Protein AF-A0A1Y4V6P2-F1 (afdb_monomer)

Radius of gyration: 15.06 Å; Cα contacts (8 Å, |Δi|>4): 111; chains: 1; bounding box: 36×37×36 Å

Foldseek 3Di:
DCLVQEDDPLLLVVVLVCLVVDPVNVPPPVLVVVLVLLVCCLVVPVVSLVVVLVVLLPDPDDLVRLLVVLVSLVCSQPRVPDRDPSSLVSSVSSVVSDPHDPVVNCVVPVPCVVSVDDDPDPDPPRRDNPDRYDRRDSDD

Structure (mmCIF, N/CA/C/O backbone):
data_AF-A0A1Y4V6P2-F1
#
_entry.id   AF-A0A1Y4V6P2-F1
#
loop_
_atom_site.group_PDB
_atom_site.id
_atom_site.type_symbol
_atom_site.label_atom_id
_atom_site.label_alt_id
_atom_site.label_comp_id
_atom_site.label_asym_id
_atom_site.label_entity_id
_atom_site.label_seq_id
_atom_site.pdbx_PDB_ins_code
_atom_site.Cartn_x
_atom_site.Cartn_y
_atom_site.Cartn_z
_atom_site.occupancy
_atom_site.B_iso_or_equiv
_atom_site.auth_seq_id
_atom_site.auth_comp_id
_atom_site.auth_asym_id
_atom_site.auth_atom_id
_atom_site.pdbx_PDB_model_num
ATOM 1 N N . MET A 1 1 ? -0.288 -5.057 -5.205 1.00 60.62 1 MET A N 1
ATOM 2 C CA . MET A 1 1 ? -1.494 -5.650 -4.569 1.00 60.62 1 MET A CA 1
ATOM 3 C C . MET A 1 1 ? -2.463 -6.144 -5.613 1.00 60.62 1 MET A C 1
ATOM 5 O O . MET A 1 1 ? -2.717 -7.326 -5.636 1.00 60.62 1 MET A O 1
ATOM 9 N N . ALA A 1 2 ? -3.124 -5.264 -6.362 1.00 58.91 2 ALA A N 1
ATOM 10 C CA . ALA A 1 2 ? -4.175 -5.682 -7.295 1.00 58.91 2 ALA A CA 1
ATOM 11 C C . ALA A 1 2 ? -4.143 -4.823 -8.563 1.00 58.91 2 ALA A C 1
ATOM 13 O O . ALA A 1 2 ? -5.106 -4.717 -9.310 1.00 58.91 2 ALA A O 1
ATOM 14 N N . CYS A 1 3 ? -3.058 -4.084 -8.778 1.00 58.78 3 CYS A N 1
ATOM 15 C CA . CYS A 1 3 ? -3.079 -3.017 -9.761 1.00 58.78 3 CYS A CA 1
ATOM 16 C C . CYS A 1 3 ? -3.016 -3.528 -11.213 1.00 58.78 3 CYS A C 1
ATOM 18 O O . CYS A 1 3 ? -3.349 -2.802 -12.149 1.00 58.78 3 CYS A O 1
ATOM 20 N N . ASP A 1 4 ? -2.616 -4.780 -11.383 1.00 59.78 4 ASP A N 1
ATOM 21 C CA . ASP A 1 4 ? -2.528 -5.541 -12.627 1.00 59.78 4 ASP A CA 1
ATOM 22 C C . ASP A 1 4 ? -3.765 -6.426 -12.888 1.00 59.78 4 ASP A C 1
ATOM 24 O O . ASP A 1 4 ? -3.885 -7.024 -13.959 1.00 59.78 4 ASP A O 1
ATOM 28 N N . GLY A 1 5 ? -4.722 -6.467 -11.952 1.00 62.72 5 GLY A N 1
ATOM 29 C CA . GLY A 1 5 ? -5.919 -7.302 -12.056 1.00 62.72 5 GLY A CA 1
ATOM 30 C C . GLY A 1 5 ? -5.776 -8.709 -11.466 1.00 62.72 5 GLY A C 1
ATOM 31 O O . GLY A 1 5 ? -6.720 -9.493 -11.595 1.00 62.72 5 GLY A O 1
ATOM 32 N N . ASP A 1 6 ? -4.654 -9.022 -10.812 1.00 69.25 6 ASP A N 1
ATOM 33 C CA . ASP A 1 6 ? -4.428 -10.277 -10.092 1.00 69.25 6 ASP A CA 1
ATOM 34 C C . ASP A 1 6 ? -3.959 -9.995 -8.654 1.00 69.25 6 ASP A C 1
ATOM 36 O O . ASP A 1 6 ? -3.482 -8.908 -8.349 1.00 69.25 6 ASP A O 1
ATOM 40 N N . ILE A 1 7 ? -4.152 -10.949 -7.742 1.00 76.00 7 ILE A N 1
ATOM 41 C CA . ILE A 1 7 ? -3.566 -10.898 -6.394 1.00 76.00 7 ILE A CA 1
ATOM 42 C C . ILE A 1 7 ? -2.702 -12.142 -6.252 1.00 76.00 7 ILE A C 1
ATOM 44 O O . ILE A 1 7 ? -3.206 -13.264 -6.119 1.00 76.00 7 ILE A O 1
ATOM 48 N N . ALA A 1 8 ? -1.388 -11.955 -6.271 1.00 77.94 8 ALA A N 1
ATOM 49 C CA . ALA A 1 8 ? -0.443 -13.052 -6.251 1.00 77.94 8 ALA A CA 1
ATOM 50 C C . ALA A 1 8 ? -0.447 -13.766 -4.881 1.00 77.94 8 ALA A C 1
ATOM 52 O O . ALA A 1 8 ? -0.531 -13.131 -3.825 1.00 77.94 8 ALA A O 1
ATOM 53 N N . PRO A 1 9 ? -0.246 -15.098 -4.838 1.00 79.94 9 PRO A N 1
ATOM 54 C CA . PRO A 1 9 ? -0.171 -15.841 -3.576 1.00 79.94 9 PRO A CA 1
ATOM 55 C C . PRO A 1 9 ? 0.890 -15.316 -2.597 1.00 79.94 9 PRO A C 1
ATOM 57 O O . PRO A 1 9 ? 0.693 -15.376 -1.385 1.00 79.94 9 PRO A O 1
ATOM 60 N N . LYS A 1 10 ? 2.003 -14.776 -3.114 1.00 82.06 10 LYS A N 1
ATOM 61 C CA . LYS A 1 10 ? 3.067 -14.184 -2.291 1.00 82.06 10 LYS A CA 1
ATOM 62 C C . LYS A 1 10 ? 2.615 -12.899 -1.593 1.00 82.06 10 LYS A C 1
ATOM 64 O O . LYS A 1 10 ? 2.999 -12.671 -0.451 1.00 82.06 10 LYS A O 1
ATOM 69 N N . GLU A 1 11 ? 1.773 -12.094 -2.237 1.00 80.12 11 GLU A N 1
ATOM 70 C CA . GLU A 1 11 ? 1.189 -10.888 -1.636 1.00 80.12 11 GLU A CA 1
ATOM 71 C C . GLU A 1 11 ? 0.256 -11.253 -0.482 1.00 80.12 11 GLU A C 1
ATOM 73 O O . GLU A 1 11 ? 0.302 -10.638 0.584 1.00 80.12 11 GLU A O 1
ATOM 78 N N . LEU A 1 12 ? -0.529 -12.320 -0.649 1.00 82.25 12 LEU A N 1
ATOM 79 C CA . LEU A 1 12 ? -1.368 -12.860 0.421 1.00 82.25 12 LEU A CA 1
ATOM 80 C C . LEU A 1 12 ? -0.539 -13.392 1.593 1.00 82.25 12 LEU A C 1
ATOM 82 O O . LEU A 1 12 ? -0.878 -13.142 2.751 1.00 82.25 12 LEU A O 1
ATOM 86 N N . GLU A 1 13 ? 0.555 -14.103 1.314 1.00 84.44 13 GLU A N 1
ATOM 87 C CA . GLU A 1 13 ? 1.469 -14.605 2.344 1.00 84.44 13 GLU A CA 1
ATOM 88 C C . GLU A 1 13 ? 2.148 -13.463 3.110 1.00 84.44 13 GLU A C 1
ATOM 90 O O . GLU A 1 13 ? 2.255 -13.519 4.342 1.00 84.44 13 GLU A O 1
ATOM 95 N N . PHE A 1 14 ? 2.544 -12.399 2.409 1.00 86.06 14 PHE A N 1
ATOM 96 C CA . PHE A 1 14 ? 3.075 -11.198 3.039 1.00 86.06 14 PHE A CA 1
ATOM 97 C C . PHE A 1 14 ? 2.037 -10.535 3.941 1.00 86.06 14 PHE A C 1
ATOM 99 O O . PHE A 1 14 ? 2.335 -10.296 5.109 1.00 86.06 14 PHE A O 1
ATOM 106 N N . ILE A 1 15 ? 0.813 -10.298 3.455 1.00 84.81 15 ILE A N 1
ATOM 107 C CA . ILE A 1 15 ? -0.264 -9.700 4.261 1.00 84.81 15 ILE A CA 1
ATOM 108 C C . ILE A 1 15 ? -0.531 -10.559 5.496 1.00 84.81 15 ILE A C 1
ATOM 110 O O . ILE A 1 15 ? -0.579 -10.039 6.610 1.00 84.81 15 ILE A O 1
ATOM 114 N N . ARG A 1 16 ? -0.640 -11.882 5.329 1.00 83.81 16 ARG A N 1
ATOM 115 C CA . ARG A 1 16 ? -0.850 -12.814 6.442 1.00 83.81 16 ARG A CA 1
ATOM 116 C C . ARG A 1 16 ? 0.258 -12.696 7.486 1.00 83.81 16 ARG A C 1
ATOM 118 O O . ARG A 1 16 ? -0.029 -12.602 8.682 1.00 83.81 16 ARG A O 1
ATOM 125 N N . SER A 1 17 ? 1.511 -12.686 7.041 1.00 84.81 17 SER A N 1
ATOM 126 C CA . SER A 1 17 ? 2.679 -12.566 7.916 1.00 84.81 17 SER A CA 1
ATOM 127 C C . SER A 1 17 ? 2.727 -11.202 8.601 1.00 84.81 17 SER A C 1
ATOM 129 O O . SER A 1 17 ? 3.004 -11.125 9.795 1.00 84.81 17 SER A O 1
ATOM 131 N N . TYR A 1 18 ? 2.410 -10.128 7.882 1.00 84.38 18 TYR A N 1
ATOM 132 C CA . TYR A 1 18 ? 2.425 -8.766 8.403 1.00 84.38 18 TYR A CA 1
ATOM 133 C C . TYR A 1 18 ? 1.354 -8.560 9.478 1.00 84.38 18 TYR A C 1
ATOM 135 O O . TYR A 1 18 ? 1.652 -8.067 10.563 1.00 84.38 18 TYR A O 1
ATOM 143 N N . VAL A 1 19 ? 0.129 -9.016 9.212 1.00 84.94 19 VAL A N 1
ATOM 144 C CA . VAL A 1 19 ? -1.003 -8.948 10.149 1.00 84.94 19 VAL A CA 1
ATOM 145 C C . VAL A 1 19 ? -0.742 -9.794 11.394 1.00 84.94 19 VAL A C 1
ATOM 147 O O . VAL A 1 19 ? -1.016 -9.348 12.503 1.00 84.94 19 VAL A O 1
ATOM 150 N N . SER A 1 20 ? -0.171 -10.992 11.233 1.00 82.12 20 SER A N 1
ATOM 151 C CA . SER A 1 20 ? 0.093 -11.897 12.363 1.00 82.12 20 SER A CA 1
ATOM 152 C C . SER A 1 20 ? 1.213 -11.402 13.282 1.00 82.12 20 SER A C 1
ATOM 154 O O . SER A 1 20 ? 1.206 -11.709 14.471 1.00 82.12 20 SER A O 1
ATOM 156 N N . ASN A 1 21 ? 2.179 -10.654 12.742 1.00 81.94 21 ASN A N 1
ATOM 157 C CA . ASN A 1 21 ? 3.351 -10.179 13.483 1.00 81.94 21 ASN A CA 1
ATOM 158 C C . ASN A 1 21 ? 3.208 -8.745 14.018 1.00 81.94 21 ASN A C 1
ATOM 160 O O . ASN A 1 21 ? 4.126 -8.252 14.674 1.00 81.94 21 ASN A O 1
ATOM 164 N N . ASN A 1 22 ? 2.098 -8.059 13.739 1.00 77.62 22 ASN A N 1
ATOM 165 C CA . ASN A 1 22 ? 1.922 -6.655 14.094 1.00 77.62 22 ASN A CA 1
ATOM 166 C C . ASN A 1 22 ? 0.663 -6.450 14.946 1.00 77.62 22 ASN A C 1
ATOM 168 O O . ASN A 1 22 ? -0.465 -6.564 14.464 1.00 77.62 22 ASN A O 1
ATOM 172 N N . GLU A 1 23 ? 0.867 -6.099 16.222 1.00 78.62 23 GLU A N 1
ATOM 173 C CA . GLU A 1 23 ? -0.209 -5.892 17.203 1.00 78.62 23 GLU A CA 1
ATOM 174 C C . GLU A 1 23 ? -1.241 -4.847 16.760 1.00 78.62 23 GLU A C 1
ATOM 176 O O . GLU A 1 23 ? -2.396 -4.929 17.184 1.00 78.62 23 GLU A O 1
ATOM 181 N N . LEU A 1 24 ? -0.868 -3.923 15.862 1.00 76.06 24 LEU A N 1
ATOM 182 C CA . LEU A 1 24 ? -1.767 -2.922 15.283 1.00 76.06 24 LEU A CA 1
ATOM 183 C C . LEU A 1 24 ? -3.035 -3.549 14.680 1.00 76.06 24 LEU A C 1
ATOM 185 O O . LEU A 1 24 ? -4.108 -2.952 14.743 1.00 76.06 24 LEU 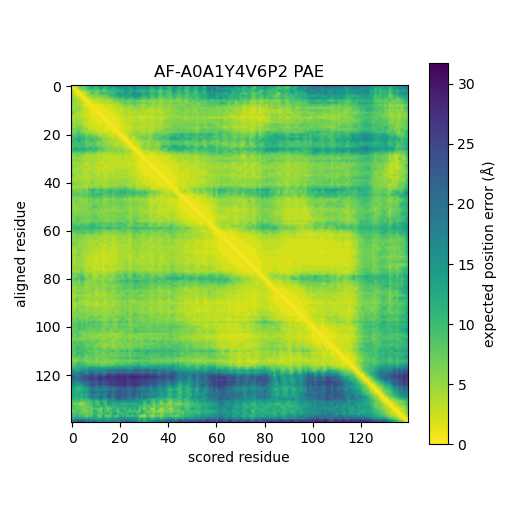A O 1
ATOM 189 N N . PHE A 1 25 ? -2.922 -4.758 14.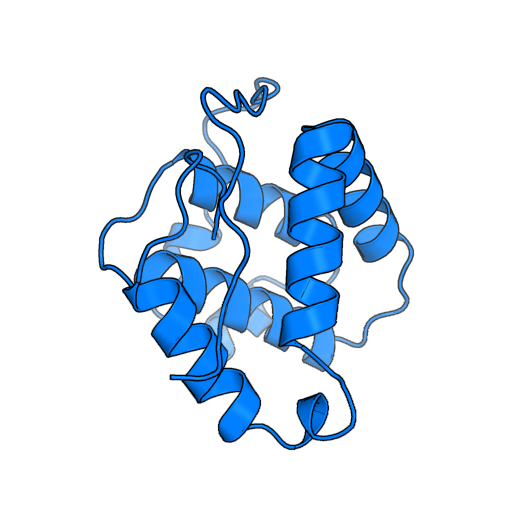126 1.00 78.50 25 PHE A N 1
ATOM 190 C CA . PHE A 1 25 ? -4.025 -5.447 13.454 1.00 78.50 25 PHE A CA 1
ATOM 191 C C . PHE A 1 25 ? -4.718 -6.496 14.327 1.00 78.50 25 PHE A C 1
ATOM 193 O O . PHE A 1 25 ? -5.690 -7.099 13.886 1.00 78.50 25 PHE A O 1
ATOM 200 N N . SER A 1 26 ? -4.281 -6.693 15.575 1.00 76.06 26 SER A N 1
ATOM 201 C CA . SER A 1 26 ? -4.844 -7.714 16.477 1.00 76.06 26 SER A CA 1
ATOM 202 C C . SER A 1 26 ? -6.334 -7.515 16.793 1.00 76.06 26 SER A C 1
ATOM 204 O O . SER A 1 26 ? -7.033 -8.470 17.128 1.00 76.06 26 SER A O 1
ATOM 206 N N . VAL A 1 27 ? -6.826 -6.280 16.668 1.00 79.12 27 VAL A N 1
ATOM 207 C CA . VAL A 1 27 ? -8.222 -5.889 16.926 1.00 79.12 27 VAL A CA 1
ATOM 208 C C . VAL A 1 27 ? -9.049 -5.705 15.649 1.00 79.12 27 VAL A C 1
ATOM 210 O O . VAL A 1 27 ? -10.228 -5.362 15.732 1.00 79.12 27 VAL A O 1
ATOM 213 N N . VAL A 1 28 ? -8.447 -5.904 14.473 1.00 79.62 28 VAL A N 1
ATOM 214 C CA . VAL A 1 28 ? -9.075 -5.662 13.170 1.00 79.62 28 VAL A CA 1
ATOM 215 C C . VAL A 1 28 ? -9.239 -6.985 12.436 1.00 79.62 28 VAL A C 1
ATOM 217 O O . VAL A 1 28 ? -8.286 -7.742 12.273 1.00 79.62 28 VAL A O 1
ATOM 220 N N . ASP A 1 29 ? -10.440 -7.247 11.924 1.00 82.69 29 ASP A N 1
ATOM 221 C CA . ASP A 1 29 ? -10.649 -8.354 10.993 1.00 82.69 29 ASP A CA 1
ATOM 222 C C . ASP A 1 29 ? -10.153 -7.957 9.595 1.00 82.69 29 ASP A C 1
ATOM 224 O O . ASP A 1 29 ? -10.908 -7.485 8.741 1.00 82.69 29 ASP A O 1
ATOM 228 N N . VAL A 1 30 ? -8.838 -8.079 9.399 1.00 84.44 30 VAL A N 1
ATOM 229 C CA . VAL A 1 30 ? -8.167 -7.653 8.165 1.00 84.44 30 VAL A CA 1
ATOM 230 C C . VAL A 1 30 ? -8.665 -8.441 6.955 1.00 84.44 30 VAL A C 1
ATOM 232 O O . VAL A 1 30 ? -8.848 -7.856 5.894 1.00 84.44 30 VAL A O 1
ATOM 235 N N . GLU A 1 31 ? -8.948 -9.737 7.104 1.00 84.62 31 GLU A N 1
ATOM 236 C CA . GLU A 1 31 ? -9.488 -10.564 6.017 1.00 84.62 31 GLU A CA 1
ATOM 237 C C . GLU A 1 31 ? -10.843 -10.033 5.543 1.00 84.62 31 GLU A C 1
ATOM 239 O O . GLU A 1 31 ? -11.036 -9.819 4.345 1.00 84.62 31 GLU A O 1
ATOM 244 N N . ASN A 1 32 ? -11.768 -9.767 6.470 1.00 85.25 32 ASN A N 1
ATOM 245 C CA . ASN A 1 32 ? -13.072 -9.217 6.104 1.00 85.25 32 ASN A CA 1
ATOM 246 C C . ASN A 1 32 ? -12.943 -7.817 5.496 1.00 85.25 32 ASN A C 1
ATOM 248 O O . ASN A 1 32 ? -13.560 -7.549 4.468 1.00 85.25 32 ASN A O 1
ATOM 252 N N . LYS A 1 33 ? -12.088 -6.951 6.055 1.00 86.19 33 LYS A N 1
ATOM 253 C CA . LYS A 1 33 ? -11.892 -5.597 5.520 1.00 86.19 33 LYS A CA 1
ATOM 254 C C . LYS A 1 33 ? -11.310 -5.601 4.105 1.00 86.19 33 LYS A C 1
ATOM 256 O O . LYS A 1 33 ? -11.743 -4.826 3.258 1.00 86.19 33 LYS A O 1
ATOM 261 N N . LEU A 1 34 ? -10.352 -6.484 3.837 1.00 84.88 34 LEU A N 1
ATOM 262 C CA . LEU A 1 34 ? -9.774 -6.636 2.505 1.00 84.88 34 LEU A CA 1
ATOM 263 C C . LEU A 1 34 ? -10.790 -7.202 1.507 1.00 84.88 34 LEU A C 1
ATOM 265 O O . LEU A 1 34 ? -10.829 -6.750 0.367 1.00 84.88 34 LEU A O 1
ATOM 269 N N . ASN A 1 35 ? -11.648 -8.134 1.931 1.00 84.81 35 ASN A N 1
ATOM 270 C CA . ASN A 1 35 ? -12.737 -8.641 1.095 1.00 84.81 35 ASN A CA 1
ATOM 271 C C . ASN A 1 35 ? -13.798 -7.575 0.782 1.00 84.81 35 ASN A C 1
ATOM 273 O O . ASN A 1 35 ? -14.302 -7.545 -0.339 1.00 84.81 35 ASN A O 1
ATOM 277 N N . GLU A 1 36 ? -14.108 -6.678 1.725 1.00 86.44 36 GLU A N 1
ATOM 278 C CA . GLU A 1 36 ? -14.952 -5.502 1.460 1.00 86.44 36 GLU A CA 1
ATOM 279 C C . GLU A 1 36 ? -14.326 -4.614 0.378 1.00 86.44 36 GLU A C 1
ATOM 281 O O . GLU A 1 36 ? -14.991 -4.280 -0.598 1.00 86.44 36 GLU A O 1
ATOM 286 N 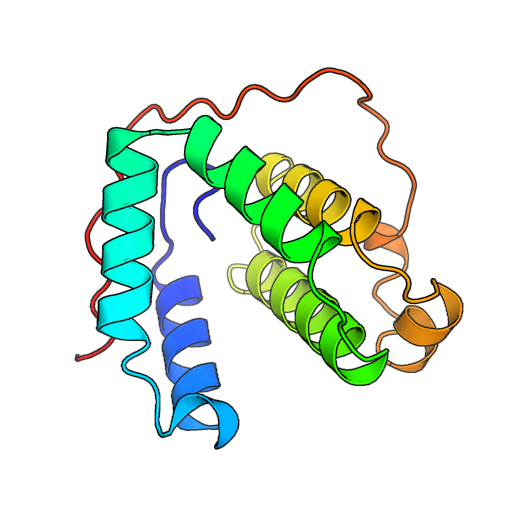N . TYR A 1 37 ? -13.029 -4.310 0.489 1.00 84.50 37 TYR A N 1
ATOM 287 C CA . TYR A 1 37 ? -12.326 -3.514 -0.521 1.00 84.50 37 TYR A CA 1
ATOM 288 C C . TYR A 1 37 ? -12.269 -4.208 -1.883 1.00 84.50 37 TYR A C 1
ATOM 290 O O . TYR A 1 37 ? -12.477 -3.558 -2.900 1.00 84.50 37 TYR A O 1
ATOM 298 N N . VAL A 1 38 ? -12.052 -5.524 -1.929 1.00 82.94 38 VAL A N 1
ATOM 299 C CA . VAL A 1 38 ? -12.126 -6.303 -3.174 1.00 82.94 38 VAL A CA 1
ATOM 300 C C . VAL A 1 38 ? -13.517 -6.204 -3.805 1.00 82.94 38 VAL A C 1
ATOM 302 O O . VAL A 1 38 ? -13.628 -5.980 -5.012 1.00 82.94 38 VAL A O 1
ATOM 305 N N . ALA A 1 39 ? -14.581 -6.328 -3.009 1.00 83.62 39 ALA A N 1
ATOM 306 C CA . ALA A 1 39 ? -15.949 -6.194 -3.496 1.00 83.62 39 ALA A CA 1
ATOM 307 C C . ALA A 1 39 ? -16.228 -4.779 -4.034 1.00 83.62 39 ALA A C 1
ATOM 309 O O . ALA A 1 39 ? -16.771 -4.642 -5.133 1.00 83.62 39 ALA A O 1
ATOM 310 N N . ASP A 1 40 ? -15.800 -3.743 -3.311 1.00 83.38 40 ASP A N 1
ATOM 311 C CA . ASP A 1 40 ? -15.967 -2.348 -3.719 1.00 83.38 40 ASP A CA 1
ATOM 312 C C . ASP A 1 40 ? -15.169 -2.018 -4.984 1.00 83.38 40 ASP A C 1
ATOM 314 O O . ASP A 1 40 ? -15.696 -1.369 -5.887 1.00 83.38 40 ASP A O 1
ATOM 318 N N . ILE A 1 41 ? -13.934 -2.512 -5.108 1.00 80.88 41 ILE A N 1
ATOM 319 C CA . ILE A 1 41 ? -13.122 -2.361 -6.323 1.00 80.88 41 ILE A CA 1
ATOM 320 C C . ILE A 1 41 ? -13.790 -3.082 -7.498 1.00 80.88 41 ILE A C 1
ATOM 322 O O . ILE A 1 41 ? -13.885 -2.522 -8.586 1.00 80.88 41 ILE A O 1
ATOM 326 N N . ASN A 1 42 ? -14.316 -4.290 -7.296 1.00 79.25 42 ASN A N 1
ATOM 327 C CA . ASN A 1 42 ? -15.025 -5.021 -8.348 1.00 79.25 42 ASN A CA 1
ATOM 328 C C . ASN A 1 42 ? -16.324 -4.323 -8.789 1.00 79.25 42 ASN A C 1
ATOM 330 O O . ASN A 1 42 ? -16.728 -4.454 -9.944 1.00 79.25 42 ASN A O 1
ATOM 334 N N . GLN A 1 43 ? -16.984 -3.587 -7.890 1.00 81.44 43 GLN A N 1
ATOM 335 C CA . GLN A 1 43 ? -18.232 -2.878 -8.180 1.00 81.44 43 GLN A CA 1
ATOM 336 C C . GLN A 1 43 ? -18.009 -1.473 -8.761 1.00 81.44 43 GLN A C 1
ATOM 338 O O . GLN A 1 43 ? -18.739 -1.054 -9.660 1.00 81.44 43 GLN A O 1
ATOM 343 N N . GLN A 1 44 ? -17.046 -0.728 -8.220 1.00 76.25 44 GLN A N 1
ATOM 344 C CA . GLN A 1 44 ? -16.853 0.709 -8.455 1.00 76.25 44 GLN A CA 1
ATOM 345 C C . GLN A 1 44 ? -15.564 1.015 -9.235 1.00 76.25 44 GLN A C 1
ATOM 347 O O . GLN A 1 44 ? -15.365 2.143 -9.698 1.00 76.25 44 GLN A O 1
ATOM 352 N N . GLY A 1 45 ? -14.684 0.024 -9.394 1.00 73.94 45 GLY A N 1
ATOM 353 C CA . GLY A 1 45 ? -13.433 0.116 -10.136 1.00 73.94 45 GLY A CA 1
ATOM 354 C C . GLY A 1 45 ? -12.556 1.269 -9.663 1.00 73.94 45 GLY A C 1
ATOM 355 O O . GLY A 1 45 ? -12.265 1.433 -8.478 1.00 73.94 45 GLY A O 1
ATOM 356 N N . ILE A 1 46 ? -12.164 2.107 -10.621 1.00 71.38 46 ILE A N 1
ATOM 357 C CA . ILE A 1 46 ? -11.286 3.265 -10.411 1.00 71.38 46 ILE A CA 1
ATOM 358 C C . ILE A 1 46 ? -11.889 4.285 -9.432 1.00 71.38 46 ILE A C 1
ATOM 360 O O . ILE A 1 46 ? -11.144 4.973 -8.737 1.00 71.38 46 ILE A O 1
ATOM 364 N N . SER A 1 47 ? -13.223 4.394 -9.352 1.00 77.12 47 SER A N 1
ATOM 365 C CA . SER A 1 47 ? -13.871 5.366 -8.458 1.00 77.12 47 SER A CA 1
ATOM 366 C C . SER A 1 47 ? -13.495 5.107 -7.005 1.00 77.12 47 SER A C 1
ATOM 368 O O . SER A 1 47 ? -13.084 6.035 -6.315 1.00 77.12 47 SER A O 1
ATOM 370 N N . PHE A 1 48 ? -13.527 3.841 -6.583 1.00 82.00 48 PHE A N 1
ATOM 371 C CA . PHE A 1 48 ? -13.125 3.452 -5.236 1.00 82.00 48 PHE A CA 1
ATOM 372 C C . PHE A 1 48 ? -11.667 3.824 -4.950 1.00 82.00 48 PHE A C 1
ATOM 374 O O . PHE A 1 48 ? -11.369 4.394 -3.907 1.00 82.00 48 PHE A O 1
ATOM 381 N N . LEU A 1 49 ? -10.755 3.563 -5.894 1.00 77.31 49 LEU A N 1
ATOM 382 C CA . LEU A 1 49 ? -9.336 3.896 -5.731 1.00 77.31 49 LEU A CA 1
ATOM 383 C C . LEU A 1 49 ? -9.116 5.409 -5.596 1.00 77.31 49 LEU A C 1
ATOM 385 O O . LEU A 1 49 ? -8.321 5.850 -4.769 1.00 77.31 49 LEU A O 1
ATOM 389 N N . ASN A 1 50 ? -9.831 6.213 -6.385 1.00 77.38 50 ASN A N 1
ATOM 390 C CA . ASN A 1 50 ? -9.764 7.669 -6.285 1.00 77.38 50 ASN A CA 1
ATOM 391 C C . ASN A 1 50 ? -10.327 8.180 -4.956 1.00 77.38 50 ASN A C 1
ATOM 393 O O . ASN A 1 50 ? -9.765 9.108 -4.379 1.00 77.38 50 ASN A O 1
ATOM 397 N N . ASP A 1 51 ? -11.424 7.599 -4.480 1.00 82.94 51 ASP A N 1
ATOM 398 C CA . ASP A 1 51 ? -12.024 7.986 -3.205 1.00 82.94 51 ASP A CA 1
ATOM 399 C C . ASP A 1 51 ? -11.130 7.574 -2.029 1.00 82.94 51 ASP A C 1
ATOM 401 O O . ASP A 1 51 ? -10.872 8.391 -1.150 1.00 82.94 51 ASP A O 1
ATOM 405 N N . TYR A 1 52 ? -10.502 6.400 -2.097 1.00 82.81 52 TYR A N 1
ATOM 406 C CA . TYR A 1 52 ? -9.493 5.965 -1.132 1.00 82.81 52 TYR A CA 1
ATOM 407 C C . TYR A 1 52 ? -8.281 6.912 -1.067 1.00 82.81 52 TYR A C 1
ATOM 409 O O . TYR A 1 52 ? -7.813 7.260 0.017 1.00 82.81 52 TYR A O 1
ATOM 417 N N . LEU A 1 53 ? -7.783 7.391 -2.214 1.00 81.06 53 LEU A N 1
ATOM 418 C CA . LEU A 1 53 ? -6.697 8.382 -2.246 1.00 81.06 53 LEU A CA 1
ATOM 419 C C . LEU A 1 53 ? -7.114 9.719 -1.613 1.00 81.06 53 LEU A C 1
ATOM 421 O O . LEU A 1 53 ? -6.315 10.331 -0.905 1.00 81.06 53 LEU A O 1
ATOM 425 N N . LYS A 1 54 ? -8.361 10.162 -1.825 1.00 83.44 54 LYS A N 1
ATOM 426 C CA . LYS A 1 54 ? -8.896 11.356 -1.148 1.00 83.44 54 LYS A CA 1
ATOM 427 C C . LYS A 1 54 ? -9.005 11.137 0.357 1.00 83.44 54 LYS A C 1
ATOM 429 O O . LYS A 1 54 ? -8.717 12.060 1.113 1.00 83.44 54 LYS A O 1
ATOM 434 N N . ASP A 1 55 ? -9.412 9.952 0.796 1.00 86.44 55 ASP A N 1
ATOM 435 C CA . ASP A 1 55 ? -9.501 9.630 2.220 1.00 86.44 55 ASP A CA 1
ATOM 436 C C . ASP A 1 55 ? -8.125 9.692 2.887 1.00 86.44 55 ASP A C 1
ATOM 438 O O . ASP A 1 55 ? -8.003 10.287 3.957 1.00 86.44 55 ASP A O 1
ATOM 442 N N . ILE A 1 56 ? -7.079 9.178 2.225 1.00 82.81 56 ILE A N 1
ATOM 443 C CA . ILE A 1 56 ? -5.686 9.326 2.681 1.00 82.81 56 ILE A CA 1
ATOM 444 C C . ILE A 1 56 ? -5.311 10.807 2.787 1.00 82.81 56 ILE A C 1
ATOM 446 O O . ILE A 1 56 ? -4.830 11.233 3.833 1.00 82.81 56 ILE A O 1
ATOM 450 N N . ALA A 1 57 ? -5.582 11.599 1.745 1.00 81.81 57 ALA A N 1
ATOM 451 C CA . ALA A 1 57 ? -5.241 13.023 1.713 1.00 81.81 57 ALA A CA 1
ATOM 452 C C . ALA A 1 57 ? -5.947 13.849 2.804 1.00 81.81 57 ALA A C 1
ATOM 454 O O . ALA A 1 57 ? -5.427 14.867 3.259 1.00 81.81 57 ALA A O 1
ATOM 455 N N . ASN A 1 58 ? -7.149 13.433 3.210 1.00 85.62 58 ASN A 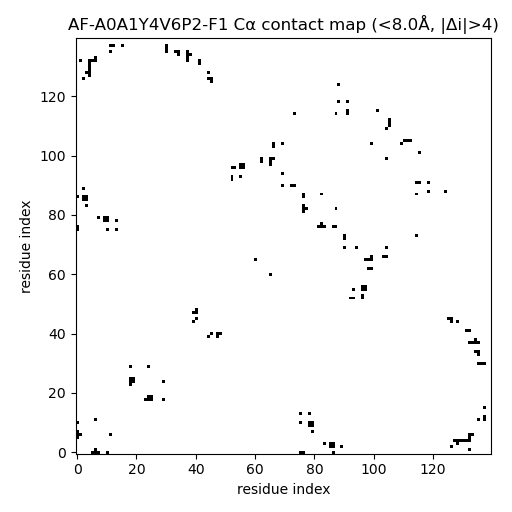N 1
ATOM 456 C CA . ASN A 1 58 ? -7.948 14.113 4.229 1.00 85.62 58 ASN A CA 1
ATOM 457 C C . ASN A 1 58 ? -7.664 13.610 5.654 1.00 85.62 58 ASN A C 1
ATOM 459 O O . ASN A 1 58 ? -8.159 14.197 6.623 1.00 85.62 58 ASN A O 1
ATOM 463 N N . MET A 1 59 ? -6.902 12.526 5.808 1.00 86.19 59 MET A N 1
ATOM 464 C CA . MET A 1 59 ? -6.589 11.951 7.109 1.00 86.19 59 MET A CA 1
ATOM 465 C C . MET A 1 59 ? -5.419 12.697 7.756 1.00 86.19 59 MET A C 1
ATOM 467 O O . MET A 1 59 ? -4.379 12.929 7.150 1.00 86.19 59 MET A O 1
ATOM 471 N N . SER A 1 60 ? -5.573 13.058 9.031 1.00 83.56 60 SER A N 1
ATOM 472 C CA . SER A 1 60 ? -4.499 13.686 9.805 1.00 83.56 60 SER A CA 1
ATOM 473 C C . SER A 1 60 ? -3.516 12.627 10.314 1.00 83.56 60 SER A C 1
ATOM 475 O O . SER A 1 60 ? -3.551 12.258 11.490 1.00 83.56 60 SER A O 1
ATOM 477 N N . LEU A 1 61 ? -2.665 12.122 9.422 1.00 87.31 61 LEU A N 1
ATOM 478 C CA . LEU A 1 61 ? -1.636 11.130 9.730 1.00 87.31 61 LEU A CA 1
ATOM 479 C C . LEU A 1 61 ? -0.411 11.778 10.391 1.00 87.31 61 LEU A C 1
ATOM 481 O O . LEU A 1 61 ? -0.035 12.909 10.082 1.00 87.31 61 LEU A O 1
ATOM 485 N N . THR A 1 62 ? 0.225 11.059 11.315 1.00 89.31 62 THR A N 1
ATOM 486 C CA . THR A 1 62 ? 1.548 11.432 11.834 1.00 89.31 62 THR A CA 1
ATOM 487 C C . THR A 1 62 ? 2.641 10.986 10.869 1.00 89.31 62 THR A C 1
ATOM 489 O O . THR A 1 62 ? 2.464 10.013 10.141 1.00 89.31 62 THR A O 1
ATOM 492 N N . GLU A 1 63 ? 3.813 11.620 10.918 1.00 88.56 63 GLU A N 1
ATOM 493 C CA . GLU A 1 63 ? 4.953 11.247 10.065 1.00 88.56 63 GLU A CA 1
ATOM 494 C C . GLU A 1 63 ? 5.312 9.753 10.186 1.00 88.56 63 GLU A C 1
ATOM 496 O O . GLU A 1 63 ? 5.568 9.087 9.189 1.00 88.56 63 GLU A O 1
ATOM 501 N N . THR A 1 64 ? 5.232 9.173 11.390 1.00 88.50 64 THR A N 1
ATOM 502 C CA . THR A 1 64 ? 5.442 7.730 11.596 1.00 88.50 64 THR A CA 1
ATOM 503 C C . THR A 1 64 ? 4.381 6.872 10.901 1.00 88.50 64 THR A C 1
ATOM 505 O O . THR A 1 64 ? 4.692 5.795 10.395 1.00 88.50 64 THR A O 1
ATOM 508 N N . GLN A 1 65 ? 3.121 7.314 10.878 1.00 88.31 65 GLN A N 1
ATOM 509 C CA . GLN A 1 65 ? 2.049 6.603 10.176 1.00 88.31 65 GLN A CA 1
ATOM 510 C C . GLN A 1 65 ? 2.231 6.692 8.661 1.00 88.31 65 GLN A C 1
ATOM 512 O O . GLN A 1 65 ? 2.109 5.675 7.983 1.00 88.31 65 GLN A O 1
ATOM 517 N N . GLU A 1 66 ? 2.583 7.868 8.143 1.00 89.88 66 GLU A N 1
ATOM 518 C CA . GLU A 1 66 ? 2.890 8.052 6.723 1.00 89.88 66 GLU A CA 1
ATOM 519 C C . GLU A 1 66 ? 4.096 7.204 6.298 1.00 89.88 66 GLU A C 1
ATOM 521 O O . GLU A 1 66 ? 4.026 6.500 5.291 1.00 89.88 66 GLU A O 1
ATOM 526 N N . LEU A 1 67 ? 5.163 7.176 7.107 1.00 90.62 67 LEU A N 1
ATOM 527 C CA . LEU A 1 67 ? 6.335 6.328 6.872 1.00 90.62 67 LEU A CA 1
ATOM 528 C C . LEU A 1 67 ? 5.958 4.843 6.829 1.00 90.62 67 LEU A C 1
ATOM 530 O O . LEU A 1 67 ? 6.411 4.111 5.951 1.00 90.62 67 LEU A O 1
ATOM 534 N N . ASN A 1 68 ? 5.094 4.395 7.745 1.00 88.88 68 ASN A N 1
ATOM 535 C CA . ASN A 1 68 ? 4.607 3.017 7.750 1.00 88.88 68 ASN A CA 1
ATOM 536 C C . ASN A 1 68 ? 3.820 2.686 6.474 1.00 88.88 68 ASN A C 1
ATOM 538 O O . ASN A 1 68 ? 4.006 1.599 5.931 1.00 88.88 68 ASN A O 1
ATOM 542 N N . ILE A 1 69 ? 2.980 3.603 5.979 1.00 89.31 69 ILE A N 1
ATOM 543 C CA . ILE A 1 69 ? 2.239 3.418 4.721 1.00 89.31 69 ILE A CA 1
ATOM 544 C C . ILE A 1 69 ? 3.212 3.268 3.550 1.00 89.31 69 ILE A C 1
ATOM 546 O O . ILE A 1 69 ? 3.090 2.314 2.783 1.00 89.31 69 ILE A O 1
ATOM 550 N N . VAL A 1 70 ? 4.201 4.163 3.441 1.00 90.38 70 VAL A N 1
ATOM 551 C CA . VAL A 1 70 ? 5.230 4.101 2.389 1.00 90.38 70 VAL A CA 1
ATOM 552 C C . VAL A 1 70 ? 5.980 2.771 2.449 1.00 90.38 70 VAL A C 1
ATOM 554 O O . VAL A 1 70 ? 6.106 2.092 1.430 1.00 90.38 70 VAL A O 1
ATOM 557 N N . ARG A 1 71 ? 6.423 2.360 3.642 1.00 89.56 71 ARG A N 1
ATOM 558 C CA . ARG A 1 71 ? 7.175 1.116 3.831 1.00 89.56 71 ARG A CA 1
ATOM 559 C C . ARG A 1 71 ? 6.369 -0.113 3.427 1.00 89.56 71 ARG A C 1
ATOM 561 O O . ARG A 1 71 ? 6.881 -0.952 2.692 1.00 89.56 71 ARG A O 1
ATOM 568 N N . ILE A 1 72 ? 5.118 -0.216 3.880 1.00 88.25 72 ILE A N 1
ATOM 569 C CA . ILE A 1 72 ? 4.238 -1.338 3.522 1.00 88.25 72 ILE A CA 1
ATOM 570 C C . ILE A 1 72 ? 4.001 -1.355 2.012 1.00 88.25 72 ILE A C 1
ATOM 572 O O . ILE A 1 72 ? 4.070 -2.418 1.404 1.00 88.25 72 ILE A O 1
ATOM 576 N N . ALA A 1 73 ? 3.754 -0.195 1.399 1.00 88.75 73 ALA A N 1
ATOM 577 C CA . ALA A 1 73 ? 3.495 -0.113 -0.032 1.00 88.75 73 ALA A CA 1
ATOM 578 C C . ALA A 1 73 ? 4.700 -0.577 -0.866 1.00 88.75 73 ALA A C 1
ATOM 580 O O . ALA A 1 73 ? 4.521 -1.380 -1.774 1.00 88.75 73 ALA A O 1
ATOM 581 N N . ILE A 1 74 ? 5.923 -0.152 -0.525 1.00 88.62 74 ILE A N 1
ATOM 582 C CA . ILE A 1 74 ? 7.145 -0.610 -1.209 1.00 88.62 74 ILE A CA 1
ATOM 583 C C . ILE A 1 74 ? 7.358 -2.113 -0.996 1.00 88.62 74 ILE A C 1
ATOM 585 O O . ILE A 1 74 ? 7.606 -2.839 -1.953 1.00 88.62 74 ILE A O 1
ATOM 589 N N . GLN A 1 75 ? 7.217 -2.600 0.240 1.00 88.06 75 GLN A N 1
ATOM 590 C CA . GLN A 1 75 ? 7.374 -4.027 0.535 1.00 88.06 75 GLN A CA 1
ATOM 591 C C . GLN A 1 75 ? 6.377 -4.885 -0.249 1.00 88.06 75 GLN A C 1
ATOM 593 O O . GLN A 1 75 ? 6.767 -5.920 -0.777 1.00 88.06 75 GLN A O 1
ATOM 598 N N . MET A 1 76 ? 5.124 -4.440 -0.376 1.00 86.19 76 MET A N 1
ATOM 599 C CA . MET A 1 76 ? 4.108 -5.132 -1.173 1.00 86.19 76 MET A CA 1
ATOM 600 C C . MET A 1 76 ? 4.496 -5.250 -2.648 1.00 86.19 76 MET A C 1
ATOM 602 O O . MET A 1 76 ? 4.295 -6.309 -3.226 1.00 86.19 76 MET A O 1
ATOM 606 N N . ILE A 1 77 ? 5.069 -4.198 -3.235 1.00 84.44 77 ILE A N 1
ATOM 607 C CA . ILE A 1 77 ? 5.496 -4.183 -4.646 1.00 84.44 77 ILE A CA 1
ATOM 608 C C . ILE A 1 77 ? 6.670 -5.140 -4.892 1.00 84.44 77 ILE A C 1
ATOM 610 O O . ILE A 1 77 ? 6.830 -5.702 -5.969 1.00 84.44 77 ILE A O 1
ATOM 614 N N . GLU A 1 78 ? 7.524 -5.337 -3.892 1.00 86.69 78 GLU A N 1
ATOM 615 C CA . GLU A 1 78 ? 8.731 -6.156 -4.038 1.00 86.69 78 GLU A CA 1
ATOM 616 C C . GLU A 1 78 ? 8.530 -7.623 -3.661 1.00 86.69 78 GLU A C 1
ATOM 618 O O . GLU A 1 78 ? 9.390 -8.459 -3.946 1.00 86.69 78 GLU A O 1
ATOM 623 N N . VAL A 1 79 ? 7.407 -7.954 -3.023 1.00 84.56 79 VAL A N 1
ATOM 624 C CA . VAL A 1 79 ? 7.148 -9.273 -2.432 1.00 84.56 79 VAL A CA 1
ATOM 625 C C . VAL A 1 79 ? 7.274 -10.414 -3.435 1.00 84.56 79 VAL A C 1
ATOM 627 O O . VAL A 1 79 ? 7.786 -11.490 -3.103 1.00 84.56 79 VAL A O 1
ATOM 630 N N . ASP A 1 80 ? 6.823 -10.213 -4.669 1.00 78.50 80 ASP A N 1
ATOM 631 C CA . ASP A 1 80 ? 6.865 -11.248 -5.692 1.00 78.50 80 ASP A CA 1
ATOM 632 C C . ASP A 1 80 ? 8.110 -11.182 -6.597 1.00 78.50 80 ASP A C 1
ATOM 634 O O . ASP A 1 80 ? 8.349 -12.133 -7.355 1.00 78.50 80 ASP A O 1
ATOM 638 N N . ASN A 1 81 ? 8.968 -10.168 -6.402 1.00 77.62 81 ASN A N 1
ATOM 639 C CA . ASN A 1 81 ? 10.101 -9.766 -7.248 1.00 77.62 81 ASN A CA 1
ATOM 640 C C . ASN A 1 81 ? 9.717 -9.419 -8.699 1.00 77.62 81 ASN A C 1
ATOM 642 O O . ASN A 1 81 ? 10.567 -9.474 -9.594 1.00 77.62 81 ASN A O 1
ATOM 646 N N . LYS A 1 82 ? 8.454 -9.079 -8.953 1.00 79.69 82 LYS A N 1
ATOM 647 C CA . LYS A 1 82 ? 7.930 -8.708 -10.265 1.00 79.69 82 LYS A CA 1
ATOM 648 C C . LYS A 1 82 ? 7.285 -7.328 -10.163 1.00 79.69 82 LYS A C 1
ATOM 650 O O . LYS A 1 82 ? 6.076 -7.174 -10.183 1.00 79.69 82 LYS A O 1
ATOM 655 N N . ILE A 1 83 ? 8.141 -6.313 -10.130 1.00 79.06 83 ILE A N 1
ATOM 656 C CA . ILE A 1 83 ? 7.712 -4.918 -10.049 1.00 79.06 83 ILE A CA 1
ATOM 657 C C . ILE A 1 83 ? 6.991 -4.530 -11.342 1.00 79.06 83 ILE A C 1
ATOM 659 O O . ILE A 1 83 ? 7.617 -4.423 -12.405 1.00 79.06 83 ILE A O 1
ATOM 663 N N . GLU A 1 84 ? 5.686 -4.284 -11.254 1.00 78.44 84 GLU A N 1
ATOM 664 C CA . GLU A 1 84 ? 4.913 -3.778 -12.381 1.00 78.44 84 GLU A CA 1
ATOM 665 C C . GLU A 1 84 ? 4.809 -2.250 -12.374 1.00 78.44 84 GLU A C 1
ATOM 667 O O . GLU A 1 84 ? 4.723 -1.584 -11.341 1.00 78.44 84 GLU A O 1
ATOM 672 N N . TYR A 1 85 ? 4.770 -1.661 -13.572 1.00 76.69 85 TYR A N 1
ATOM 673 C CA . TYR A 1 85 ? 4.616 -0.212 -13.707 1.00 76.69 85 TYR A CA 1
ATOM 674 C C . TYR A 1 85 ? 3.292 0.291 -13.105 1.00 76.69 85 TYR A C 1
ATOM 676 O O . TYR A 1 85 ? 3.254 1.370 -12.514 1.00 76.69 85 TYR A O 1
ATOM 684 N N . SER A 1 86 ? 2.215 -0.491 -13.232 1.00 74.88 86 SER A N 1
ATOM 685 C CA . SER A 1 86 ? 0.901 -0.197 -12.644 1.00 74.88 86 SER A CA 1
ATOM 686 C C . SER A 1 86 ? 1.006 0.019 -11.128 1.00 74.88 86 SER A C 1
ATOM 688 O O . SER A 1 86 ? 0.460 0.993 -10.606 1.00 74.88 86 SER A O 1
ATOM 690 N N . GLU A 1 87 ? 1.788 -0.803 -10.432 1.00 78.81 87 GLU A N 1
ATOM 691 C CA . GLU A 1 87 ? 1.994 -0.718 -8.987 1.00 78.81 87 GLU A CA 1
ATOM 692 C C . GLU A 1 87 ? 2.849 0.480 -8.577 1.00 78.81 87 GLU A C 1
ATOM 694 O O . GLU A 1 87 ? 2.478 1.220 -7.663 1.00 78.81 87 GLU A O 1
ATOM 699 N N . ILE A 1 88 ? 3.945 0.733 -9.300 1.00 81.06 88 ILE A N 1
ATOM 700 C CA . ILE A 1 88 ? 4.792 1.913 -9.077 1.00 81.06 88 ILE A CA 1
ATOM 701 C C . ILE A 1 88 ? 3.987 3.198 -9.286 1.00 81.06 88 ILE A C 1
ATOM 703 O O . ILE A 1 88 ? 4.061 4.120 -8.471 1.00 81.06 88 ILE A O 1
ATOM 707 N N . SER A 1 89 ? 3.179 3.259 -10.345 1.00 79.69 89 SER A N 1
ATOM 708 C CA . SER A 1 89 ? 2.344 4.428 -10.629 1.00 79.69 89 SER A CA 1
ATOM 709 C C . SER A 1 89 ? 1.308 4.672 -9.522 1.00 79.69 89 SER A C 1
ATOM 711 O O . SER A 1 89 ? 1.048 5.818 -9.148 1.00 79.69 89 SER A O 1
ATOM 713 N N . PHE A 1 90 ? 0.747 3.607 -8.938 1.00 79.81 90 PHE A N 1
ATOM 714 C CA . PHE A 1 90 ? -0.196 3.711 -7.828 1.00 79.81 90 PHE A CA 1
ATOM 715 C C . PHE A 1 90 ? 0.490 4.140 -6.531 1.00 79.81 90 PHE A C 1
ATOM 717 O O . PHE A 1 90 ? 0.003 5.044 -5.851 1.00 79.81 90 PHE A O 1
ATOM 724 N N . PHE A 1 91 ? 1.659 3.577 -6.228 1.00 85.81 91 PHE A N 1
ATOM 725 C CA . PHE A 1 91 ? 2.480 4.014 -5.102 1.00 85.81 91 PHE A CA 1
ATOM 726 C C . PHE A 1 91 ? 2.799 5.509 -5.181 1.00 85.81 91 PHE A C 1
ATOM 728 O O . PHE A 1 91 ? 2.613 6.230 -4.200 1.00 85.81 91 PHE A O 1
ATOM 735 N N . LYS A 1 92 ? 3.193 6.008 -6.359 1.00 84.81 92 LYS A N 1
ATOM 736 C CA . LYS A 1 92 ? 3.459 7.440 -6.555 1.00 84.81 92 LYS A CA 1
ATOM 737 C C . LYS A 1 92 ? 2.220 8.297 -6.292 1.00 84.81 92 LYS A C 1
ATOM 739 O O . LYS A 1 92 ? 2.337 9.369 -5.705 1.00 84.81 92 LYS A O 1
ATOM 744 N N . ARG A 1 93 ? 1.020 7.819 -6.635 1.00 82.69 93 ARG A N 1
ATOM 745 C CA . ARG A 1 93 ? -0.239 8.506 -6.289 1.00 82.69 93 ARG A CA 1
ATOM 746 C C . ARG A 1 93 ? -0.501 8.522 -4.788 1.00 82.69 93 ARG A C 1
ATOM 748 O O . ARG A 1 93 ? -0.896 9.565 -4.281 1.00 82.69 93 ARG A O 1
ATOM 755 N N . ILE A 1 94 ? -0.265 7.420 -4.073 1.00 84.62 94 ILE A N 1
ATOM 756 C CA . ILE A 1 94 ? -0.358 7.406 -2.602 1.00 84.62 94 ILE A CA 1
ATOM 757 C C . ILE A 1 94 ? 0.620 8.431 -2.028 1.00 84.62 94 ILE A C 1
ATOM 759 O O . ILE A 1 94 ? 0.218 9.292 -1.254 1.00 84.62 94 ILE A O 1
ATOM 763 N N . ARG A 1 95 ? 1.880 8.392 -2.473 1.00 85.31 95 ARG A N 1
ATOM 764 C CA . ARG A 1 95 ? 2.955 9.274 -2.009 1.00 85.31 95 ARG A CA 1
ATOM 765 C C . ARG A 1 95 ? 2.626 10.759 -2.159 1.00 85.31 95 ARG A C 1
ATOM 767 O O . ARG A 1 95 ? 2.942 11.521 -1.253 1.00 85.31 95 ARG A O 1
ATOM 774 N N . LEU A 1 96 ? 1.980 11.157 -3.259 1.00 84.31 96 LEU A N 1
ATOM 775 C CA . LEU A 1 96 ? 1.545 12.541 -3.500 1.00 84.31 96 LEU A CA 1
ATOM 776 C C . LEU A 1 96 ? 0.503 13.047 -2.491 1.00 84.31 96 LEU A C 1
ATOM 778 O O . LEU A 1 96 ? 0.346 14.256 -2.351 1.00 84.31 96 LEU A O 1
ATOM 782 N N . ASN A 1 97 ? -0.209 12.144 -1.814 1.00 83.94 97 ASN A N 1
ATOM 783 C CA . ASN A 1 97 ? -1.193 12.480 -0.785 1.00 83.94 97 ASN A CA 1
ATOM 784 C C . ASN A 1 97 ? -0.608 12.425 0.642 1.00 83.94 97 ASN A C 1
ATOM 786 O O . ASN A 1 97 ? -1.353 12.631 1.594 1.00 83.94 97 ASN A O 1
ATOM 790 N N . LEU A 1 98 ? 0.694 12.142 0.796 1.00 87.19 98 LEU A N 1
ATOM 791 C CA . LEU A 1 98 ? 1.396 12.084 2.083 1.00 87.19 98 LEU A CA 1
ATOM 792 C C . LEU A 1 98 ? 2.362 13.265 2.230 1.00 87.19 98 LEU A C 1
ATOM 794 O O . LEU A 1 98 ? 3.046 13.638 1.275 1.00 87.19 98 LEU A O 1
ATOM 798 N N . ASN A 1 99 ? 2.487 13.793 3.445 1.00 87.12 99 ASN A N 1
ATOM 799 C CA . ASN A 1 99 ? 3.303 14.973 3.744 1.00 87.12 99 ASN A CA 1
ATOM 800 C C . ASN A 1 99 ? 4.742 14.657 4.188 1.00 87.12 99 ASN A C 1
ATOM 802 O O . ASN A 1 99 ? 5.547 15.579 4.339 1.00 87.12 99 ASN A O 1
ATOM 806 N N . ILE A 1 100 ? 5.082 13.382 4.387 1.00 87.69 100 ILE A N 1
ATOM 807 C CA . ILE A 1 100 ? 6.428 12.930 4.758 1.00 87.69 100 ILE A CA 1
ATOM 808 C C . ILE A 1 100 ? 7.488 13.406 3.756 1.00 87.69 100 ILE A C 1
ATOM 810 O O . ILE A 1 100 ? 7.200 13.585 2.573 1.00 87.69 100 ILE A O 1
ATOM 814 N N . SER A 1 101 ? 8.724 13.631 4.204 1.00 88.88 101 SER A N 1
ATOM 815 C CA . SER A 1 101 ? 9.822 14.066 3.334 1.00 88.88 101 SER A CA 1
ATOM 816 C C . SER A 1 101 ? 10.592 12.887 2.730 1.00 88.88 101 SER A C 1
ATOM 818 O O . SER A 1 101 ? 10.686 11.821 3.335 1.00 88.88 101 SER A O 1
ATOM 820 N N . ASP A 1 102 ? 11.187 13.089 1.552 1.00 87.69 102 ASP A N 1
ATOM 821 C CA . ASP A 1 102 ? 12.049 12.075 0.924 1.00 87.69 102 ASP A CA 1
ATOM 822 C C . ASP A 1 102 ? 13.271 11.763 1.792 1.00 87.69 102 ASP A C 1
ATOM 824 O O . ASP A 1 102 ? 13.709 10.620 1.853 1.00 87.69 102 ASP A O 1
ATOM 828 N N . VAL A 1 103 ? 13.770 12.760 2.531 1.00 89.12 103 VAL A N 1
ATOM 829 C CA . VAL A 1 103 ? 14.867 12.585 3.490 1.00 89.12 103 VAL A CA 1
ATOM 830 C C . VAL A 1 103 ? 14.469 11.592 4.581 1.00 89.12 103 VAL A C 1
ATOM 832 O O . VAL A 1 103 ? 15.197 10.634 4.807 1.00 89.12 103 VAL A O 1
ATOM 835 N N . THR A 1 104 ? 13.287 11.757 5.187 1.00 89.81 104 THR A N 1
ATOM 836 C CA . THR A 1 104 ? 12.776 10.840 6.221 1.00 89.81 104 THR A CA 1
ATOM 837 C C . THR A 1 104 ? 12.645 9.411 5.683 1.00 89.81 104 THR A C 1
ATOM 839 O O . THR A 1 104 ? 12.977 8.448 6.370 1.00 89.81 104 THR A O 1
ATOM 842 N N . ILE A 1 105 ? 12.173 9.255 4.440 1.00 90.00 105 ILE A N 1
ATOM 843 C CA . ILE A 1 105 ? 12.034 7.937 3.806 1.00 90.00 105 ILE A CA 1
ATOM 844 C C . ILE A 1 105 ? 13.408 7.301 3.570 1.00 90.00 105 ILE A 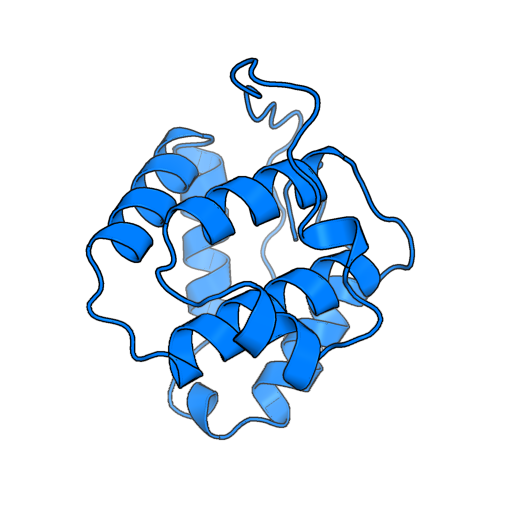C 1
ATOM 846 O O . ILE A 1 105 ? 13.582 6.124 3.871 1.00 90.00 105 ILE A O 1
ATOM 850 N N . LEU A 1 106 ? 14.380 8.059 3.059 1.00 90.31 106 LEU A N 1
ATOM 851 C CA . LEU A 1 106 ? 15.729 7.564 2.767 1.00 90.31 106 LEU A CA 1
ATOM 852 C C . LEU A 1 106 ? 16.554 7.282 4.029 1.00 90.31 106 LEU A C 1
ATOM 854 O O . LEU A 1 106 ? 17.455 6.450 3.987 1.00 90.31 106 LEU A O 1
ATOM 858 N N . GLU A 1 107 ? 16.254 7.933 5.153 1.00 91.81 107 GLU A N 1
ATOM 859 C CA . GLU A 1 107 ? 16.858 7.595 6.447 1.00 91.81 107 GLU A CA 1
ATOM 860 C C . GLU A 1 107 ? 16.404 6.214 6.956 1.00 91.81 107 GLU A C 1
ATOM 862 O O . GLU A 1 107 ? 17.222 5.474 7.502 1.00 91.81 107 GLU A O 1
ATOM 867 N N . ASP A 1 108 ? 15.132 5.842 6.751 1.00 89.94 108 ASP A N 1
ATOM 868 C CA . ASP A 1 108 ? 14.591 4.516 7.116 1.00 89.94 108 ASP A CA 1
ATOM 869 C C . ASP A 1 108 ? 14.920 3.448 6.056 1.00 89.94 108 ASP A C 1
ATOM 871 O O . ASP A 1 108 ? 15.174 2.285 6.374 1.00 89.94 108 ASP A O 1
ATOM 875 N N . MET A 1 109 ? 14.914 3.840 4.779 1.00 89.06 109 MET A N 1
ATOM 876 C CA . MET A 1 109 ? 15.007 2.959 3.614 1.00 89.06 109 MET A CA 1
ATOM 877 C C . MET A 1 109 ? 15.963 3.538 2.548 1.00 89.06 109 MET A C 1
ATOM 879 O O . MET A 1 109 ? 15.517 3.944 1.470 1.00 89.06 109 MET A O 1
ATOM 883 N N . PRO A 1 110 ? 17.285 3.559 2.805 1.00 87.88 110 PRO A N 1
ATOM 884 C CA . PRO A 1 110 ? 18.265 4.211 1.927 1.00 87.88 110 PRO A CA 1
ATOM 885 C C . PRO A 1 110 ? 18.349 3.588 0.529 1.00 87.88 110 PRO A C 1
ATOM 887 O O . PRO A 1 110 ? 18.623 4.285 -0.442 1.00 87.88 110 PRO A O 1
ATOM 890 N N . ASP A 1 111 ? 18.045 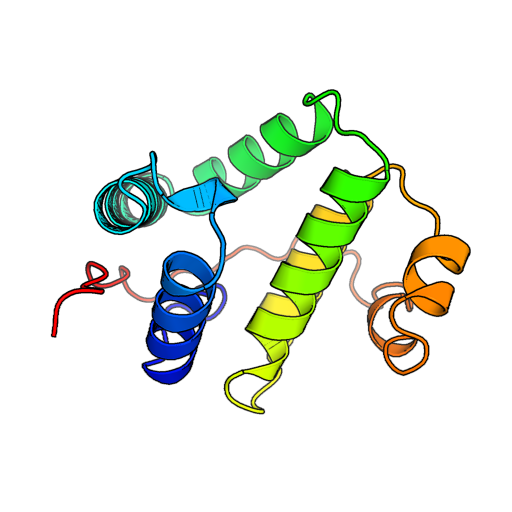2.296 0.401 1.00 88.62 111 ASP A N 1
ATOM 891 C CA . ASP A 1 111 ? 18.127 1.562 -0.868 1.00 88.62 111 ASP A CA 1
ATOM 892 C C . ASP A 1 111 ? 16.887 1.753 -1.769 1.00 88.62 111 ASP A C 1
ATOM 894 O O . ASP A 1 111 ? 16.722 1.034 -2.755 1.00 88.62 111 ASP A O 1
ATOM 898 N N . LYS A 1 112 ? 15.970 2.671 -1.421 1.00 87.12 112 LYS A N 1
ATOM 899 C CA . LYS A 1 112 ? 14.674 2.865 -2.105 1.00 87.12 112 LYS A CA 1
ATOM 900 C C . LYS A 1 112 ? 14.564 4.172 -2.889 1.00 87.12 112 LYS A C 1
ATOM 902 O O . LYS A 1 112 ? 13.459 4.583 -3.237 1.00 87.12 112 LYS A O 1
ATOM 907 N N . GLU A 1 113 ? 15.693 4.798 -3.213 1.00 84.88 113 GLU A N 1
ATOM 908 C CA . GLU A 1 113 ? 15.750 6.053 -3.975 1.00 84.88 113 GLU A CA 1
ATOM 909 C C . GLU A 1 113 ? 14.990 5.981 -5.313 1.00 84.88 113 GLU A C 1
ATOM 911 O O . GLU A 1 113 ? 14.275 6.920 -5.664 1.00 84.88 113 GLU A O 1
ATOM 916 N N . ASP A 1 114 ? 15.032 4.835 -6.003 1.00 84.31 114 ASP A N 1
ATOM 917 C CA . ASP A 1 114 ? 14.345 4.626 -7.287 1.00 84.31 114 ASP A CA 1
ATOM 918 C C . ASP A 1 114 ? 12.821 4.853 -7.216 1.00 84.31 114 ASP A C 1
ATOM 920 O O . ASP A 1 114 ? 12.206 5.311 -8.185 1.00 84.31 114 ASP A O 1
ATOM 924 N N . TYR A 1 115 ? 12.199 4.588 -6.062 1.00 83.44 115 TYR A N 1
ATOM 925 C CA . TYR A 1 115 ? 10.760 4.787 -5.846 1.00 83.44 115 TYR A CA 1
ATOM 926 C C . TYR A 1 115 ? 10.386 6.263 -5.672 1.00 83.44 115 TYR A C 1
ATOM 928 O O . TYR A 1 115 ? 9.238 6.641 -5.920 1.00 83.44 115 TYR A O 1
ATOM 936 N N . LEU A 1 116 ? 11.348 7.095 -5.265 1.00 83.88 116 LEU A N 1
ATOM 937 C CA . LEU A 1 116 ? 11.168 8.530 -5.026 1.00 83.88 116 LEU A CA 1
ATOM 938 C C . LEU A 1 116 ? 11.405 9.365 -6.288 1.00 83.88 116 LEU A C 1
ATOM 940 O O . LEU A 1 116 ? 11.073 10.550 -6.325 1.00 83.88 116 LEU A O 1
ATOM 944 N N . LEU A 1 117 ? 11.934 8.752 -7.348 1.00 82.25 117 LEU A N 1
ATOM 945 C CA . LEU A 1 117 ? 12.138 9.434 -8.616 1.00 82.25 117 LEU A CA 1
ATOM 946 C C . LEU A 1 117 ? 10.799 9.907 -9.214 1.00 82.25 117 LEU A C 1
ATOM 948 O O . LEU A 1 117 ? 9.802 9.169 -9.192 1.00 82.25 117 LEU A O 1
ATOM 952 N N . PRO A 1 118 ? 10.760 11.111 -9.816 1.00 70.12 118 PRO A N 1
ATOM 953 C CA . PRO A 1 118 ? 9.555 11.633 -10.450 1.00 70.12 118 PRO A CA 1
ATOM 954 C C . PRO A 1 118 ? 9.031 10.668 -11.522 1.00 70.12 118 PRO A C 1
ATOM 956 O O . PRO A 1 118 ? 9.795 9.978 -12.199 1.00 70.12 118 PRO A O 1
ATOM 959 N N . ASP A 1 119 ? 7.707 10.570 -11.659 1.00 66.44 119 ASP A N 1
ATOM 960 C CA . ASP A 1 119 ? 7.109 9.750 -12.716 1.00 66.44 119 ASP A CA 1
ATOM 961 C C . ASP A 1 119 ? 7.348 10.377 -14.095 1.00 66.44 119 ASP A C 1
ATOM 963 O O . ASP A 1 119 ? 7.251 11.592 -14.274 1.00 66.44 119 ASP A O 1
ATOM 967 N N . ILE A 1 120 ? 7.651 9.533 -15.079 1.00 61.94 120 ILE A N 1
ATOM 968 C CA . ILE A 1 120 ? 7.873 9.941 -16.470 1.00 61.94 120 ILE A CA 1
ATOM 969 C C . ILE A 1 120 ? 6.519 10.126 -17.182 1.00 61.94 120 ILE A C 1
ATOM 971 O O . ILE A 1 120 ? 6.436 10.848 -18.178 1.00 61.94 120 ILE A O 1
ATOM 975 N N . ILE A 1 121 ? 5.436 9.522 -16.671 1.00 54.75 121 ILE A N 1
ATOM 976 C CA . ILE A 1 121 ? 4.114 9.552 -17.308 1.00 54.75 121 ILE A CA 1
ATOM 977 C C . ILE A 1 121 ? 3.119 10.338 -16.443 1.00 54.75 121 ILE A C 1
ATOM 979 O O . ILE A 1 121 ? 2.517 9.834 -15.507 1.00 54.75 121 ILE A O 1
ATOM 983 N N . LEU A 1 122 ? 2.891 11.594 -16.836 1.00 50.75 122 LEU A N 1
ATOM 984 C CA . LEU A 1 122 ? 1.828 12.482 -16.336 1.00 50.75 122 LEU A CA 1
ATOM 985 C C . LEU A 1 122 ? 0.455 12.227 -16.996 1.00 50.75 122 LEU A C 1
ATOM 987 O O . LEU A 1 122 ? -0.421 13.089 -16.951 1.00 50.75 122 LEU A O 1
ATOM 991 N N . LYS A 1 123 ? 0.259 11.094 -17.678 1.00 46.41 123 LYS A N 1
ATOM 992 C CA . LYS A 1 123 ? -1.041 10.763 -18.275 1.00 46.41 123 LYS A CA 1
ATOM 993 C C . LYS A 1 123 ? -1.836 9.909 -17.311 1.00 46.41 123 LYS A C 1
ATOM 995 O O . LYS A 1 123 ? -1.326 8.910 -16.820 1.00 46.41 123 LYS A O 1
ATOM 1000 N N . GLU A 1 124 ? -3.069 10.338 -17.067 1.00 50.47 124 GLU A N 1
ATOM 1001 C CA . GLU A 1 124 ? -4.118 9.625 -16.347 1.00 50.47 124 GLU A CA 1
ATOM 1002 C C . GLU A 1 124 ? -4.061 8.125 -16.661 1.00 50.47 124 GLU A C 1
ATOM 1004 O O . GLU A 1 124 ? -4.536 7.667 -17.695 1.00 50.47 124 GLU A O 1
ATOM 1009 N N . TYR A 1 125 ? -3.391 7.363 -15.795 1.00 49.66 125 TYR A N 1
ATOM 1010 C CA . TYR A 1 125 ? -3.424 5.910 -15.852 1.00 49.66 125 TYR A CA 1
ATOM 1011 C C . TYR A 1 125 ? -4.860 5.496 -15.532 1.00 49.66 125 TYR A C 1
ATOM 1013 O O . TYR A 1 125 ? -5.289 5.583 -14.379 1.00 49.66 125 TYR A O 1
ATOM 1021 N N . GLU A 1 126 ? -5.626 5.139 -16.560 1.00 52.38 126 GLU A N 1
ATOM 1022 C CA . GLU A 1 126 ? -6.891 4.446 -16.373 1.00 52.38 126 GLU A CA 1
ATOM 1023 C C . GLU A 1 126 ? -6.560 3.042 -15.868 1.00 52.38 126 GLU A C 1
ATOM 1025 O O . GLU A 1 126 ? -5.948 2.236 -16.565 1.00 52.38 126 GLU A O 1
ATOM 1030 N N . PHE A 1 127 ? -6.930 2.765 -14.622 1.00 54.19 127 PHE A N 1
ATOM 1031 C CA . PHE A 1 127 ? -6.932 1.417 -14.075 1.00 54.19 127 PHE A CA 1
ATOM 1032 C C . PHE A 1 127 ? -7.875 0.536 -14.901 1.00 54.19 127 PHE A C 1
ATOM 1034 O O . PHE A 1 127 ? -9.094 0.616 -14.758 1.00 54.19 127 PHE A O 1
ATOM 1041 N N . VAL A 1 128 ? -7.329 -0.302 -15.781 1.00 49.00 128 VAL A N 1
ATOM 1042 C CA . VAL A 1 128 ? -8.133 -1.244 -16.566 1.00 49.00 128 VAL A CA 1
ATOM 1043 C C . VAL A 1 128 ? -8.215 -2.567 -15.813 1.00 49.00 128 VAL A C 1
ATOM 1045 O O . VAL A 1 128 ? -7.293 -3.377 -15.854 1.00 49.00 128 VAL A O 1
ATOM 1048 N N . LEU A 1 129 ? -9.340 -2.800 -15.137 1.00 54.41 129 LEU A N 1
ATOM 1049 C CA . LEU A 1 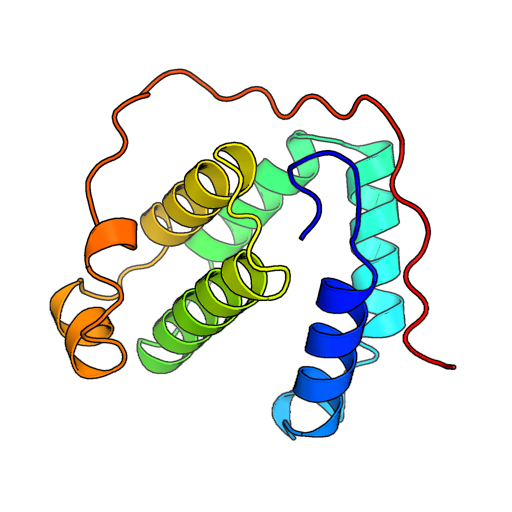129 ? -9.669 -4.112 -14.582 1.00 54.41 129 LEU A CA 1
ATOM 1050 C C . LEU A 1 129 ? -10.184 -5.007 -15.715 1.00 54.41 129 LEU A C 1
ATOM 1052 O O . LEU A 1 129 ? -11.339 -4.903 -16.122 1.00 54.41 129 LEU A O 1
ATOM 1056 N N . ASN A 1 130 ? -9.324 -5.873 -16.253 1.00 51.72 130 ASN A N 1
ATOM 1057 C CA . ASN A 1 130 ? -9.734 -6.847 -17.274 1.00 51.72 130 ASN A CA 1
ATOM 1058 C C . ASN A 1 130 ? -10.530 -8.022 -16.674 1.00 51.72 130 ASN A C 1
ATOM 1060 O O . ASN A 1 130 ? -11.265 -8.701 -17.392 1.00 51.72 130 ASN A O 1
ATOM 1064 N N . THR A 1 131 ? -10.401 -8.247 -15.364 1.00 57.16 131 THR A N 1
ATOM 1065 C CA . THR A 1 131 ? -11.029 -9.337 -14.606 1.00 57.16 131 THR A CA 1
ATOM 1066 C C . THR A 1 131 ? -11.346 -8.890 -13.175 1.00 57.16 131 THR A C 1
ATOM 1068 O O . THR A 1 131 ? -10.585 -8.102 -12.616 1.00 57.16 131 THR A O 1
ATOM 1071 N N . PRO A 1 132 ? -12.450 -9.367 -12.568 1.00 63.56 132 PRO A N 1
ATOM 1072 C CA . PRO A 1 132 ? -12.739 -9.103 -11.162 1.00 63.56 132 PRO A CA 1
ATOM 1073 C C . PRO A 1 132 ? -11.751 -9.849 -10.255 1.00 63.56 132 PRO A C 1
ATOM 1075 O O . PRO A 1 132 ? -11.415 -11.005 -10.523 1.00 63.56 132 PRO A O 1
ATOM 1078 N N . PHE A 1 133 ? -11.338 -9.218 -9.158 1.00 68.38 133 PHE A N 1
ATOM 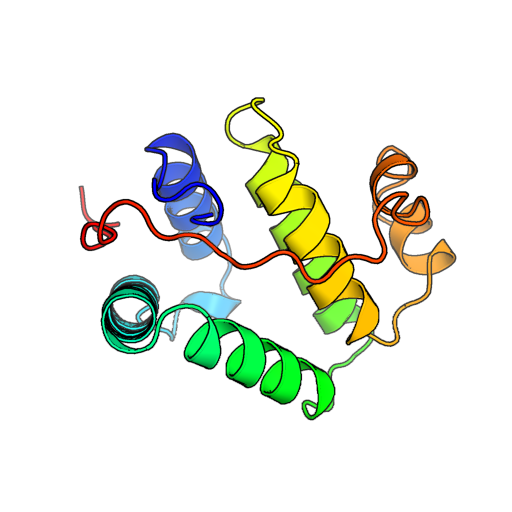1079 C CA . PHE A 1 133 ? -10.503 -9.850 -8.138 1.00 68.38 133 PHE A CA 1
ATOM 1080 C C . PHE A 1 133 ? -11.258 -10.970 -7.430 1.00 68.38 133 PHE A C 1
ATOM 1082 O O . PHE A 1 133 ? -12.455 -10.855 -7.145 1.00 68.38 133 PHE A O 1
ATOM 1089 N N . LEU A 1 134 ? -10.538 -12.042 -7.110 1.00 68.81 134 LEU A N 1
ATOM 1090 C CA . LEU A 1 134 ? -11.034 -13.107 -6.247 1.00 68.81 134 LEU A CA 1
ATOM 1091 C C . LEU A 1 134 ? -11.013 -12.658 -4.782 1.00 68.81 134 LEU A C 1
ATOM 1093 O O . LEU A 1 134 ? -10.173 -11.857 -4.374 1.00 68.81 134 LEU A O 1
ATOM 1097 N N . ASN A 1 135 ? -11.924 -13.214 -3.982 1.00 72.94 135 ASN A N 1
ATOM 1098 C CA . ASN A 1 135 ? -11.932 -12.985 -2.540 1.00 72.94 135 ASN A CA 1
ATOM 1099 C C . ASN A 1 135 ? -10.623 -13.469 -1.906 1.00 72.94 135 ASN A C 1
ATOM 1101 O O . ASN A 1 135 ? -10.108 -14.545 -2.223 1.00 72.94 135 ASN A O 1
ATOM 1105 N N . ILE A 1 136 ? -10.134 -12.679 -0.960 1.00 76.62 136 ILE A N 1
ATOM 1106 C CA . ILE A 1 136 ? -8.936 -12.947 -0.182 1.00 76.62 136 ILE A CA 1
ATOM 1107 C C . ILE A 1 136 ? -9.283 -13.923 0.944 1.00 76.62 136 ILE A C 1
ATOM 1109 O O . ILE A 1 136 ? -10.236 -13.722 1.698 1.00 76.62 136 ILE A O 1
ATOM 1113 N N . ASN A 1 137 ? -8.479 -14.974 1.086 1.00 70.81 137 ASN A N 1
ATOM 1114 C CA . ASN A 1 137 ? -8.554 -15.896 2.212 1.00 70.81 137 ASN A CA 1
ATOM 1115 C C . ASN A 1 137 ? -7.176 -15.980 2.881 1.00 70.81 137 ASN A C 1
ATOM 1117 O O . ASN A 1 137 ? -6.224 -16.503 2.301 1.00 70.81 137 ASN A O 1
ATOM 1121 N N . LEU A 1 138 ? -7.075 -15.432 4.091 1.00 69.31 138 LEU A N 1
ATOM 1122 C CA . LEU A 1 138 ? -5.872 -15.461 4.924 1.00 69.31 138 LEU A CA 1
ATOM 1123 C C . LEU A 1 138 ? -5.845 -16.703 5.835 1.00 69.31 138 LEU A C 1
ATOM 1125 O O . LEU A 1 138 ? -4.793 -17.041 6.387 1.00 69.31 138 LEU A O 1
ATOM 1129 N N . LYS A 1 139 ? -6.975 -17.409 5.975 1.00 60.78 139 LYS A N 1
ATOM 1130 C CA . LYS A 1 139 ? -7.121 -18.670 6.712 1.00 60.78 139 LYS A CA 1
ATOM 1131 C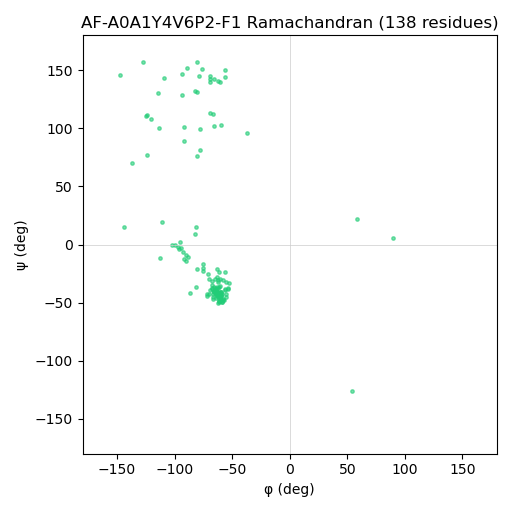 C . LYS A 1 139 ? -6.905 -19.877 5.790 1.00 60.78 139 LYS A C 1
ATOM 1133 O O . LYS A 1 139 ? -7.850 -20.449 5.255 1.00 60.78 139 LYS A O 1
ATOM 1138 N N . ASN A 1 140 ? -5.648 -20.307 5.686 1.00 46.72 140 ASN A N 1
ATOM 1139 C CA . ASN A 1 140 ? -5.281 -21.686 5.330 1.00 46.72 140 ASN A CA 1
ATOM 1140 C C . ASN A 1 140 ? -4.532 -22.337 6.488 1.00 46.72 140 ASN A C 1
ATOM 1142 O O . ASN A 1 140 ? -3.533 -21.717 6.934 1.00 46.72 140 ASN A O 1
#

InterPro domains:
  IPR029024 TerB-like [G3DSA:1.10.3680.10] (1-106)
  IPR029024 TerB-like [SSF158682] (1-104)

Sequence (140 aa):
MACDGDIAPKELEFIRSYVSNNELFSVVDVENKLNEYVADINQQGISFLNDYLKDIANMSLTETQELNIVRIAIQMIEVDNKIEYSEISFFKRIRLNLNISDVTILEDMPDKEDYLLPDIILKEYEFVLNTPFLNINLKN

Mean predicted aligned error: 7.51 Å

Organism: NCBI:txid371601

Secondary structure (DSSP, 8-state):
--TTS---HHHHHHHHHHHHH-GGGTTS-HHHHHHHHHHHHHHHTHHHHHHHHHHHHHS---HHHHHHHHHHHHHHHHTTS---HHHHHHHHHHHHT----HHHHHHH-GGGHHHHSPPS--S------SSPPPPP----

Solvent-accessible surface area (backbone atoms only — not comparable to full-atom values): 8521 Å² total; per-residue (Å²): 106,54,63,83,36,53,70,56,72,51,51,50,51,48,51,45,52,50,48,74,74,33,76,89,38,74,88,50,66,59,53,60,54,50,34,51,49,43,51,44,36,61,75,48,40,58,57,45,55,54,52,52,49,50,51,53,50,72,48,93,70,50,64,72,54,45,50,49,51,53,52,52,54,54,51,51,44,51,58,74,74,65,75,48,69,55,47,55,55,48,49,50,56,52,53,75,46,48,88,67,52,72,67,64,48,38,73,80,40,63,93,48,58,79,74,72,52,80,79,90,70,89,62,84,77,73,71,70,70,89,46,74,66,75,81,67,76,74,86,124

pLDDT: mean 78.78, std 11.07, range [46.41, 91.81]